Protein AF-A0A4Z2E7T9-F1 (afdb_monomer_lite)

Radius of gyration: 37.96 Å; chains: 1; bounding box: 75×39×114 Å

pLDDT: mean 82.02, std 15.38, range [31.41, 98.56]

Foldseek 3Di:
DFDWDDDQWWIWTDDPQKIKIAWGWDQDPVRDTAIDGFMWIARNVVRDIDGWDWDDDGDPGFTPWGWYDDPQKIWIAWGDHPPDTGGDIDIIHTDDVVVVPPPVVVVVVVVVVVVVVVVVVVVVVVVVVVVVVVVVVVVVVVVVVVVVVVVVVVVVVVVVVVVD

Secondary structure (DSSP, 8-state):
---EEEETTEEEEEETTEEEEEE-EEEPTTS-EEE---EEEEEGGGTEEEPPEEESPPPPS-BS-EEEEETTEEEEEEEE-SS-EEEEEEEEEEE-GGGG-HHHHHHHHHHHHHHHHHHHHHHHHHHHHHHHHHHHHHHHHHHHHHHHHHHHHHHHHHHHHHH-

Structure (mmCIF, N/CA/C/O backbone):
data_AF-A0A4Z2E7T9-F1
#
_entry.id   AF-A0A4Z2E7T9-F1
#
loop_
_atom_site.group_PDB
_atom_site.id
_atom_site.type_symbol
_atom_site.label_atom_id
_atom_site.label_alt_id
_atom_site.label_comp_id
_atom_site.label_asym_id
_atom_site.label_entity_id
_atom_site.label_seq_id
_atom_site.pdbx_PDB_ins_code
_atom_site.Cartn_x
_atom_site.Cartn_y
_atom_site.Cartn_z
_atom_site.occupancy
_atom_site.B_iso_or_equiv
_atom_site.auth_seq_id
_atom_site.auth_comp_id
_atom_site.auth_asym_id
_atom_site.auth_atom_id
_atom_site.pdbx_PDB_model_num
ATOM 1 N N . MET A 1 1 ? 4.316 5.565 -6.554 1.00 31.41 1 MET A N 1
ATOM 2 C CA . MET A 1 1 ? 5.187 6.478 -7.309 1.00 31.41 1 MET A CA 1
ATOM 3 C C . MET A 1 1 ? 5.944 5.554 -8.239 1.00 31.41 1 MET A C 1
ATOM 5 O O . MET A 1 1 ? 6.618 4.673 -7.732 1.00 31.41 1 MET A O 1
ATOM 9 N N . GLU A 1 2 ? 5.610 5.564 -9.529 1.00 45.81 2 GLU A N 1
ATOM 10 C CA . GLU A 1 2 ? 6.245 4.704 -10.539 1.00 45.81 2 GLU A CA 1
ATOM 11 C C . GLU A 1 2 ? 7.397 5.529 -11.118 1.00 45.81 2 GLU A C 1
ATOM 13 O O . GLU A 1 2 ? 7.159 6.462 -11.885 1.00 45.81 2 GLU A O 1
ATOM 18 N N . ASP A 1 3 ? 8.620 5.268 -10.662 1.00 43.62 3 ASP A N 1
ATOM 19 C CA . ASP A 1 3 ? 9.788 6.055 -11.051 1.00 43.62 3 ASP A CA 1
ATOM 20 C C . ASP A 1 3 ? 10.441 5.443 -12.301 1.00 43.62 3 ASP A C 1
ATOM 22 O O . ASP A 1 3 ? 10.697 4.237 -12.379 1.00 43.62 3 ASP A O 1
ATOM 26 N N . VAL A 1 4 ? 10.680 6.289 -13.307 1.00 49.44 4 VAL A N 1
ATOM 27 C CA . VAL A 1 4 ? 11.339 5.930 -14.569 1.00 49.44 4 VAL A CA 1
ATOM 28 C C . VAL A 1 4 ? 12.751 6.490 -14.540 1.00 49.44 4 VAL A C 1
ATOM 30 O O . VAL A 1 4 ? 12.933 7.704 -14.435 1.00 49.44 4 VAL A O 1
ATOM 33 N N . TYR A 1 5 ? 13.748 5.620 -14.674 1.00 52.91 5 TYR A N 1
ATOM 34 C CA . TYR A 1 5 ? 15.146 6.031 -14.753 1.00 52.91 5 TYR A CA 1
ATOM 35 C C . TYR A 1 5 ? 15.703 5.716 -16.143 1.00 52.91 5 TYR A C 1
ATOM 37 O O . TYR A 1 5 ? 15.605 4.588 -16.631 1.00 52.91 5 TYR A O 1
ATOM 45 N N . LEU A 1 6 ? 16.293 6.728 -16.781 1.00 48.94 6 LEU A N 1
ATOM 46 C CA . LEU A 1 6 ? 17.004 6.613 -18.052 1.00 48.94 6 LEU A CA 1
ATOM 47 C C . LEU A 1 6 ? 18.486 6.397 -17.735 1.00 48.94 6 LEU A C 1
ATOM 49 O O . LEU A 1 6 ? 19.136 7.298 -17.209 1.00 48.94 6 LEU A O 1
ATOM 53 N N . CYS A 1 7 ? 19.012 5.204 -18.001 1.00 48.88 7 CYS A N 1
ATOM 54 C CA . CYS A 1 7 ? 20.436 4.913 -17.858 1.00 48.88 7 CYS A CA 1
ATOM 55 C C . CYS A 1 7 ? 21.018 4.771 -19.262 1.00 48.88 7 CYS A C 1
ATOM 57 O O . CYS A 1 7 ? 21.017 3.660 -19.774 1.00 48.88 7 CYS A O 1
ATOM 59 N N . ASP A 1 8 ? 21.398 5.907 -19.863 1.00 52.94 8 ASP A N 1
ATOM 60 C CA . ASP A 1 8 ? 22.055 6.204 -21.160 1.00 52.94 8 ASP A CA 1
ATOM 61 C C . ASP A 1 8 ? 21.735 5.358 -22.421 1.00 52.94 8 ASP A C 1
ATOM 63 O O . ASP A 1 8 ? 21.664 5.918 -23.508 1.00 52.94 8 ASP A O 1
ATOM 67 N N . ASP A 1 9 ? 21.433 4.067 -22.314 1.00 57.41 9 ASP A N 1
ATOM 68 C CA . ASP A 1 9 ? 20.968 3.180 -23.386 1.00 57.41 9 ASP A CA 1
ATOM 69 C C . ASP A 1 9 ? 19.749 2.313 -23.003 1.00 57.41 9 ASP A C 1
ATOM 71 O O . ASP A 1 9 ? 19.047 1.818 -23.891 1.00 57.41 9 ASP A O 1
ATOM 75 N N . VAL A 1 10 ? 19.474 2.126 -21.706 1.00 59.28 10 VAL A N 1
ATOM 76 C CA . VAL A 1 10 ? 18.449 1.210 -21.178 1.00 59.28 10 VAL A CA 1
ATOM 77 C C . VAL A 1 10 ? 17.447 1.973 -20.316 1.00 59.28 10 VAL A C 1
ATOM 79 O O . VAL A 1 10 ? 17.830 2.803 -19.488 1.00 59.28 10 VAL A O 1
ATOM 82 N N . THR A 1 11 ? 16.157 1.656 -20.463 1.00 65.00 11 THR A N 1
ATOM 83 C CA . THR A 1 11 ? 15.139 2.197 -19.557 1.00 65.00 11 THR A CA 1
ATOM 84 C C . THR A 1 11 ? 14.874 1.250 -18.395 1.00 65.00 11 THR A C 1
ATOM 86 O O . THR A 1 11 ? 14.617 0.061 -18.600 1.00 65.00 11 THR A O 1
ATOM 89 N N . LEU A 1 12 ? 14.905 1.804 -17.183 1.00 63.06 12 LEU A N 1
ATOM 90 C CA . LEU A 1 12 ? 14.569 1.125 -15.944 1.00 63.06 12 LEU A CA 1
ATOM 91 C C . LEU A 1 12 ? 13.174 1.550 -15.476 1.00 63.06 12 LEU A C 1
ATOM 93 O O . LEU A 1 12 ? 12.899 2.741 -15.316 1.00 63.06 12 LEU A O 1
ATOM 97 N N . CYS A 1 13 ? 12.310 0.568 -15.230 1.00 61.72 13 CYS A N 1
ATOM 98 C CA . CYS A 1 13 ? 10.975 0.788 -14.675 1.00 61.72 13 CYS A CA 1
ATOM 99 C C . CYS A 1 13 ? 10.788 -0.046 -13.406 1.00 61.72 13 CYS A C 1
ATOM 101 O O . CYS A 1 13 ? 10.987 -1.264 -13.438 1.00 61.72 13 CYS A O 1
ATOM 103 N N . ASP A 1 14 ? 10.386 0.600 -12.312 1.00 61.06 14 ASP A N 1
ATOM 104 C CA . ASP A 1 14 ? 10.092 -0.073 -11.046 1.00 61.06 14 ASP A CA 1
ATOM 105 C C . ASP A 1 14 ? 8.603 -0.435 -10.924 1.00 61.06 14 ASP A C 1
ATOM 107 O O . ASP A 1 14 ? 7.720 0.395 -11.149 1.00 61.06 14 ASP A O 1
ATOM 111 N N . LEU A 1 15 ? 8.327 -1.687 -10.554 1.00 62.59 15 LEU A N 1
ATOM 112 C CA . LEU A 1 15 ? 6.999 -2.178 -10.199 1.00 62.59 15 LEU A CA 1
ATOM 113 C C . LEU A 1 15 ? 7.072 -2.881 -8.837 1.00 62.59 15 LEU A C 1
ATOM 115 O O . LEU A 1 15 ? 7.263 -4.096 -8.767 1.00 62.59 15 LEU A O 1
ATOM 119 N N . MET A 1 16 ? 6.863 -2.107 -7.768 1.00 61.75 16 MET A N 1
ATOM 120 C CA . MET A 1 16 ? 6.762 -2.502 -6.349 1.00 61.75 16 MET A CA 1
ATOM 121 C C . MET A 1 16 ? 7.976 -3.242 -5.743 1.00 61.75 16 MET A C 1
ATOM 123 O O . MET A 1 16 ? 8.487 -2.810 -4.718 1.00 61.75 16 MET A O 1
ATOM 127 N N . GLU A 1 17 ? 8.417 -4.362 -6.318 1.00 71.25 17 GLU A N 1
ATOM 128 C CA . GLU A 1 17 ? 9.562 -5.176 -5.858 1.00 71.25 17 GLU A CA 1
ATOM 129 C C . GLU A 1 17 ? 10.436 -5.698 -7.013 1.00 71.25 17 GLU A C 1
ATOM 131 O O . GLU A 1 17 ? 11.401 -6.448 -6.807 1.00 71.25 17 GLU A O 1
ATOM 136 N N . ASP A 1 18 ? 10.063 -5.370 -8.246 1.00 80.56 18 ASP A N 1
ATOM 137 C CA . ASP A 1 18 ? 10.667 -5.906 -9.447 1.00 80.56 18 ASP A CA 1
ATOM 138 C C . ASP A 1 18 ? 11.091 -4.762 -10.372 1.00 80.56 18 ASP A C 1
ATOM 140 O O . ASP A 1 18 ? 10.273 -3.938 -10.775 1.00 80.56 18 ASP A O 1
ATOM 144 N N . VAL A 1 19 ? 12.361 -4.771 -10.765 1.00 83.19 19 VAL A N 1
ATOM 145 C CA . VAL A 1 19 ? 12.926 -3.817 -11.720 1.00 83.19 19 VAL A CA 1
ATOM 146 C C . VAL A 1 19 ? 12.930 -4.440 -13.102 1.00 83.19 19 VAL A C 1
ATOM 148 O O . VAL A 1 19 ? 13.433 -5.551 -13.278 1.00 83.19 19 VAL A O 1
ATOM 151 N N . TYR A 1 20 ? 12.412 -3.722 -14.091 1.00 84.25 20 TYR A N 1
ATOM 152 C CA . TYR A 1 20 ? 12.432 -4.144 -15.486 1.00 84.25 20 TYR A CA 1
ATOM 153 C C . TYR A 1 20 ? 13.443 -3.319 -16.270 1.00 84.25 20 TYR A C 1
ATOM 155 O O . TYR A 1 20 ? 13.480 -2.098 -16.141 1.00 84.25 20 TYR A O 1
ATOM 163 N N . LEU A 1 21 ? 14.230 -4.001 -17.099 1.00 86.81 21 LEU A N 1
ATOM 164 C CA . LEU A 1 21 ? 15.096 -3.397 -18.102 1.00 86.81 21 LEU A CA 1
ATOM 165 C C . LEU A 1 21 ? 14.658 -3.859 -19.480 1.00 86.81 21 LEU A C 1
ATOM 167 O O . LEU A 1 21 ? 14.429 -5.051 -19.689 1.00 86.81 21 LEU A O 1
ATOM 171 N N . PHE A 1 22 ? 14.561 -2.918 -20.409 1.00 87.12 22 PHE A N 1
ATOM 172 C CA . PHE A 1 22 ? 14.235 -3.189 -21.801 1.00 87.12 22 PHE A CA 1
ATOM 173 C C . PHE A 1 22 ? 15.231 -2.488 -22.726 1.00 87.12 22 PHE A C 1
ATOM 175 O O . PHE A 1 22 ? 15.575 -1.327 -22.507 1.00 87.12 22 PHE A O 1
ATOM 182 N N . GLY A 1 23 ? 15.658 -3.199 -23.770 1.00 85.62 23 GLY A N 1
ATOM 183 C CA . GLY A 1 23 ? 16.516 -2.677 -24.830 1.00 85.62 23 GLY A CA 1
ATOM 184 C C . GLY A 1 23 ? 17.970 -2.480 -24.408 1.00 85.62 23 GLY A C 1
ATOM 185 O O . GLY A 1 23 ? 18.517 -3.279 -23.651 1.00 85.62 23 GLY A O 1
ATOM 186 N N . GLY A 1 24 ? 18.607 -1.437 -24.939 1.00 82.81 24 GLY A N 1
ATOM 187 C CA . GLY A 1 24 ? 20.028 -1.165 -24.722 1.00 82.81 24 GLY A CA 1
ATOM 188 C C . GLY A 1 24 ? 20.903 -1.496 -25.914 1.00 82.81 24 GLY A C 1
ATOM 189 O O . GLY A 1 24 ? 20.416 -1.811 -27.003 1.00 82.81 24 GLY A O 1
ATOM 190 N N . THR A 1 25 ? 22.208 -1.423 -25.684 1.00 80.56 25 THR A N 1
ATOM 191 C CA . THR A 1 25 ? 23.232 -1.821 -26.640 1.00 80.56 25 THR A CA 1
ATOM 192 C C . THR A 1 25 ? 23.972 -3.059 -26.141 1.00 80.56 25 THR A C 1
ATOM 194 O O . THR A 1 25 ? 24.434 -3.117 -25.003 1.00 80.56 25 THR A O 1
ATOM 197 N N . THR A 1 26 ? 24.075 -4.080 -26.990 1.00 77.88 26 THR A N 1
ATOM 198 C CA . THR A 1 26 ? 24.877 -5.274 -26.713 1.00 77.88 26 THR A CA 1
ATOM 199 C C . THR A 1 26 ? 26.192 -5.193 -27.482 1.00 77.88 26 THR A C 1
ATOM 201 O O . THR A 1 26 ? 26.164 -5.037 -28.709 1.00 77.88 26 THR A O 1
ATOM 204 N N . PRO A 1 27 ? 27.349 -5.273 -26.799 1.00 77.06 27 PRO A N 1
ATOM 205 C CA . PRO A 1 27 ? 28.635 -5.289 -27.476 1.00 77.06 27 PRO A CA 1
ATOM 206 C C . PRO A 1 27 ? 28.789 -6.594 -28.261 1.00 77.06 27 PRO A C 1
ATOM 208 O O . PRO A 1 27 ? 28.501 -7.680 -27.760 1.00 77.06 27 PRO A O 1
ATOM 211 N N . THR A 1 28 ? 29.246 -6.475 -29.500 1.00 76.19 28 THR A N 1
ATOM 212 C CA . THR A 1 28 ? 29.590 -7.599 -30.381 1.00 76.19 28 THR A CA 1
ATOM 213 C C . THR A 1 28 ? 31.097 -7.852 -30.354 1.00 76.19 28 THR A C 1
ATOM 215 O O . THR A 1 28 ? 31.871 -6.971 -29.976 1.00 76.19 28 THR A O 1
ATOM 218 N N . GLU A 1 29 ? 31.525 -9.050 -30.764 1.00 77.00 29 GLU A N 1
ATOM 219 C CA . GLU A 1 29 ? 32.947 -9.439 -30.811 1.00 77.00 29 GLU A CA 1
ATOM 220 C C . GLU A 1 29 ? 33.790 -8.503 -31.696 1.00 77.00 29 GLU A C 1
ATOM 222 O O . GLU A 1 29 ? 34.970 -8.289 -31.424 1.00 77.00 29 GLU A O 1
ATOM 227 N N . ASP A 1 30 ? 33.156 -7.855 -32.676 1.00 79.38 30 ASP A N 1
ATOM 228 C CA . ASP A 1 30 ? 33.772 -6.881 -33.582 1.00 79.38 30 ASP A CA 1
ATOM 229 C C . ASP A 1 30 ? 33.937 -5.477 -32.961 1.00 79.38 30 ASP A C 1
ATOM 231 O O . ASP A 1 30 ? 34.355 -4.532 -33.631 1.00 79.38 30 ASP A O 1
ATOM 235 N N . GLY A 1 31 ? 33.579 -5.300 -31.683 1.00 73.12 31 GLY A N 1
ATOM 236 C CA . GLY A 1 31 ? 33.631 -4.013 -30.982 1.00 73.12 31 GLY A CA 1
ATOM 237 C C . GLY A 1 31 ? 32.494 -3.053 -31.346 1.00 73.12 31 GLY A C 1
ATOM 238 O O . GLY A 1 31 ? 32.497 -1.905 -30.901 1.00 73.12 31 GLY A O 1
ATOM 239 N N . THR A 1 32 ? 31.510 -3.501 -32.132 1.00 75.25 32 THR A N 1
ATOM 240 C CA . THR A 1 32 ? 30.318 -2.708 -32.468 1.00 75.25 32 THR A CA 1
ATOM 241 C C . THR A 1 32 ? 29.197 -2.931 -31.450 1.00 75.25 32 THR A C 1
ATOM 243 O O . THR A 1 32 ? 29.101 -3.994 -30.835 1.00 75.25 32 THR A O 1
ATOM 246 N N . ALA A 1 33 ? 28.345 -1.929 -31.248 1.00 76.44 33 ALA A N 1
ATOM 247 C CA . ALA A 1 33 ? 27.228 -1.970 -30.308 1.00 76.44 33 ALA A CA 1
ATOM 248 C C . ALA A 1 33 ? 25.906 -2.084 -31.078 1.00 76.44 33 ALA A C 1
ATOM 250 O O . ALA A 1 33 ? 25.517 -1.145 -31.776 1.00 76.44 33 ALA A O 1
ATOM 251 N N . THR A 1 34 ? 25.219 -3.220 -30.950 1.00 81.56 34 THR A N 1
ATOM 252 C CA . THR A 1 34 ? 23.941 -3.471 -31.634 1.00 81.56 34 THR A CA 1
ATOM 253 C C . THR A 1 34 ? 22.764 -3.190 -30.697 1.00 81.56 34 THR A C 1
ATOM 255 O O . THR A 1 34 ? 22.843 -3.509 -29.508 1.00 81.56 34 THR A O 1
ATOM 258 N N . PRO A 1 35 ? 21.672 -2.562 -31.170 1.00 83.88 35 PRO A N 1
ATOM 259 C CA . PRO A 1 35 ? 20.469 -2.389 -30.367 1.00 83.88 35 PRO A CA 1
ATOM 260 C C . PRO A 1 35 ? 19.860 -3.739 -29.978 1.00 83.88 35 PRO A C 1
ATOM 262 O O . PRO A 1 35 ? 19.761 -4.644 -30.806 1.00 83.88 35 PRO A O 1
ATOM 265 N N . SER A 1 36 ? 19.371 -3.846 -28.746 1.00 83.69 36 SER A N 1
ATOM 266 C CA . SER A 1 36 ? 18.690 -5.039 -28.236 1.00 83.69 36 SER A CA 1
ATOM 267 C C . SER A 1 36 ? 17.177 -4.824 -28.112 1.00 83.69 36 SER A C 1
ATOM 269 O O . SER A 1 36 ? 16.691 -3.695 -28.020 1.00 83.69 36 SER A O 1
ATOM 271 N N . ASN A 1 37 ? 16.406 -5.911 -28.145 1.00 86.62 37 ASN A N 1
ATOM 272 C CA . ASN A 1 37 ? 14.991 -5.962 -27.750 1.00 86.62 37 ASN A CA 1
ATOM 273 C C . ASN A 1 37 ? 14.764 -6.875 -26.538 1.00 86.62 37 ASN A C 1
ATOM 275 O O . ASN A 1 37 ? 13.626 -7.259 -26.256 1.00 86.62 37 ASN A O 1
ATOM 279 N N . GLU A 1 38 ? 15.835 -7.270 -25.855 1.00 85.25 38 GLU A N 1
ATOM 280 C CA . GLU A 1 38 ? 15.723 -8.119 -24.685 1.00 85.25 38 GLU A CA 1
ATOM 281 C C . GLU A 1 38 ? 15.046 -7.379 -23.535 1.00 85.25 38 GLU A C 1
ATOM 283 O O . GLU A 1 38 ? 15.191 -6.166 -23.356 1.00 85.25 38 GLU A O 1
ATOM 288 N N . ILE A 1 39 ? 14.297 -8.147 -22.749 1.00 86.81 39 ILE A N 1
ATOM 289 C CA . ILE A 1 39 ? 13.670 -7.681 -21.525 1.00 86.81 39 ILE A CA 1
ATOM 290 C C . ILE A 1 39 ? 14.160 -8.536 -20.362 1.00 86.81 39 ILE A C 1
ATOM 292 O O . ILE A 1 39 ? 14.095 -9.766 -20.396 1.00 86.81 39 ILE A O 1
ATOM 296 N N . HIS A 1 40 ? 14.627 -7.869 -19.316 1.00 87.25 40 HIS A N 1
ATOM 297 C CA . HIS A 1 40 ? 15.148 -8.491 -18.108 1.00 87.25 40 HIS A CA 1
ATOM 298 C C . HIS A 1 40 ? 14.397 -7.963 -16.897 1.00 87.25 40 HIS A C 1
ATOM 300 O O . HIS A 1 40 ? 14.010 -6.801 -16.837 1.00 87.25 40 HIS A O 1
ATOM 306 N N . LYS A 1 41 ? 14.178 -8.837 -15.922 1.00 87.25 41 LYS A N 1
ATOM 307 C CA . LYS A 1 41 ? 13.485 -8.534 -14.676 1.00 87.25 41 LYS A CA 1
ATOM 308 C C . LYS A 1 41 ? 14.376 -8.912 -13.500 1.00 87.25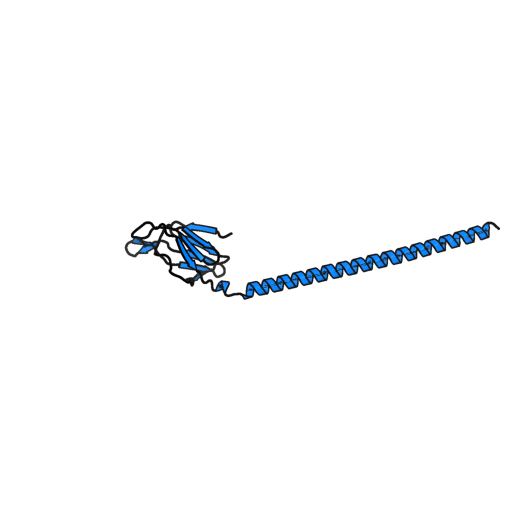 41 LYS A C 1
ATOM 310 O O . LYS A 1 41 ? 14.719 -10.085 -13.342 1.00 87.25 41 LYS A O 1
ATOM 315 N N . LEU A 1 42 ? 14.703 -7.952 -12.647 1.00 84.88 42 LEU A N 1
ATOM 316 C CA . LEU A 1 42 ? 15.372 -8.180 -11.373 1.00 84.88 42 LEU A CA 1
ATOM 317 C C . LEU A 1 42 ? 14.339 -8.189 -10.254 1.00 84.88 42 LEU A C 1
ATOM 319 O O . LEU A 1 42 ? 13.695 -7.181 -9.992 1.00 84.88 42 LEU A O 1
ATOM 323 N N . ASN A 1 43 ? 14.218 -9.315 -9.557 1.00 81.56 43 ASN A N 1
ATOM 324 C CA . ASN A 1 43 ? 13.488 -9.342 -8.295 1.00 81.56 43 ASN A CA 1
ATOM 325 C C . ASN A 1 43 ? 14.402 -8.810 -7.187 1.00 81.56 43 ASN A C 1
ATOM 327 O O . ASN A 1 43 ? 15.368 -9.495 -6.837 1.00 81.56 43 ASN A O 1
ATOM 331 N N . ILE A 1 44 ? 14.100 -7.627 -6.645 1.00 80.88 44 ILE A N 1
ATOM 332 C CA . ILE A 1 44 ? 14.929 -6.960 -5.627 1.00 80.88 44 ILE A CA 1
ATOM 333 C C . ILE A 1 44 ? 14.982 -7.817 -4.355 1.00 80.88 44 ILE A C 1
ATOM 335 O O . ILE A 1 44 ? 16.057 -8.067 -3.816 1.00 80.88 44 ILE A O 1
ATOM 339 N N . SER A 1 45 ? 13.842 -8.378 -3.940 1.00 79.94 45 SER A N 1
ATOM 340 C CA . SER A 1 45 ? 13.711 -9.200 -2.728 1.00 79.94 45 SER A CA 1
ATOM 341 C C . SER A 1 45 ? 14.633 -10.428 -2.717 1.00 79.94 45 SER A C 1
ATOM 343 O O . SER A 1 45 ? 15.065 -10.888 -1.661 1.00 79.94 45 SER A O 1
ATOM 345 N N . ARG A 1 46 ? 14.941 -10.994 -3.890 1.00 80.31 46 ARG A N 1
ATOM 346 C CA . ARG A 1 46 ? 15.799 -12.184 -4.037 1.00 80.31 46 ARG A CA 1
ATOM 347 C C . ARG A 1 46 ? 17.131 -11.892 -4.716 1.00 80.31 46 ARG A C 1
ATOM 349 O O . ARG A 1 46 ? 17.919 -12.827 -4.845 1.00 80.31 46 ARG A O 1
ATOM 356 N N . MET A 1 47 ? 17.352 -10.663 -5.183 1.00 83.69 47 MET A N 1
ATOM 357 C CA . MET A 1 47 ? 18.486 -10.260 -6.020 1.00 83.69 47 MET A CA 1
ATOM 358 C C . MET A 1 47 ? 18.745 -11.241 -7.175 1.00 83.69 47 MET A C 1
ATOM 360 O O . MET A 1 47 ? 19.867 -11.690 -7.403 1.00 83.69 47 MET A O 1
ATOM 364 N N . LYS A 1 48 ? 17.678 -11.637 -7.884 1.00 83.69 48 LYS A N 1
ATOM 365 C CA . LYS A 1 48 ? 17.753 -12.605 -8.991 1.00 83.69 48 LYS A CA 1
ATOM 366 C C . LYS A 1 48 ? 17.184 -12.038 -10.281 1.00 83.69 48 LYS A C 1
ATOM 368 O O . LYS A 1 48 ? 16.025 -11.623 -10.315 1.00 83.69 48 LYS A O 1
ATOM 373 N N . TRP A 1 49 ? 17.987 -12.134 -11.335 1.00 86.56 49 TRP A N 1
ATOM 374 C CA . TRP A 1 49 ? 17.605 -11.845 -12.711 1.00 86.56 49 TRP A CA 1
ATOM 375 C C . TRP A 1 49 ? 16.770 -12.973 -13.306 1.00 86.56 49 TRP A C 1
ATOM 377 O O . TRP A 1 49 ? 17.044 -14.157 -13.085 1.00 86.56 49 TRP A O 1
ATOM 387 N N . LYS A 1 50 ? 15.731 -12.602 -14.048 1.00 86.94 50 LYS A N 1
ATOM 388 C CA . LYS A 1 50 ? 14.843 -13.503 -14.781 1.00 86.94 50 LYS A CA 1
ATOM 389 C C . LYS A 1 50 ? 14.377 -12.836 -16.067 1.00 86.94 50 LYS A C 1
ATOM 391 O O . LYS A 1 50 ? 14.248 -11.619 -16.122 1.00 86.94 50 LYS A O 1
ATOM 396 N N . VAL A 1 51 ? 14.020 -13.647 -17.053 1.00 87.00 51 VAL A N 1
ATOM 397 C CA . VAL A 1 51 ? 13.278 -13.173 -18.225 1.00 87.00 51 VAL A CA 1
ATOM 398 C C . VAL A 1 51 ? 11.793 -13.098 -17.847 1.00 87.00 51 VAL A C 1
ATOM 400 O O . VAL A 1 51 ? 11.233 -14.111 -17.407 1.00 87.00 51 VAL A O 1
ATOM 403 N N . PRO A 1 52 ? 11.143 -11.925 -17.932 1.00 85.94 52 PRO A N 1
ATOM 404 C CA . PRO A 1 52 ? 9.727 -11.803 -17.633 1.00 85.94 52 PRO A CA 1
ATOM 405 C C . PRO A 1 52 ? 8.878 -12.459 -18.722 1.00 85.94 52 PRO A C 1
ATOM 407 O O . PRO A 1 52 ? 9.222 -12.469 -19.901 1.00 85.94 52 PRO A O 1
ATOM 410 N N . LEU A 1 53 ? 7.729 -12.988 -18.311 1.00 85.31 53 LEU A N 1
ATOM 411 C CA . LEU A 1 53 ? 6.702 -13.442 -19.240 1.00 85.31 53 LEU A CA 1
ATOM 412 C C . LEU A 1 53 ? 5.899 -12.227 -19.708 1.00 85.31 53 LEU A C 1
ATOM 414 O O . LEU A 1 53 ? 5.608 -11.338 -18.911 1.00 85.31 53 LEU A O 1
ATOM 418 N N . TYR A 1 54 ? 5.503 -12.198 -20.974 1.00 87.06 54 TYR A N 1
ATOM 419 C CA . TYR A 1 54 ? 4.699 -11.116 -21.537 1.00 87.06 54 TYR A CA 1
ATOM 420 C C . TYR A 1 54 ? 3.701 -11.641 -22.573 1.00 87.06 54 TYR A C 1
ATOM 422 O O . TYR A 1 54 ? 3.824 -12.762 -23.067 1.00 87.06 54 TYR A O 1
ATOM 430 N N . VAL A 1 55 ? 2.687 -10.830 -22.876 1.00 85.00 55 VAL A N 1
ATOM 431 C CA . VAL A 1 55 ? 1.676 -11.083 -23.909 1.00 85.00 55 VAL A CA 1
ATOM 432 C C . VAL A 1 55 ? 1.680 -9.933 -24.903 1.00 85.00 55 VAL A C 1
ATOM 434 O O . VAL A 1 55 ? 1.683 -8.763 -24.512 1.00 85.00 55 VAL A O 1
ATOM 437 N N . GLY A 1 56 ? 1.619 -10.283 -26.186 1.00 80.44 56 GLY A N 1
ATOM 438 C CA . GLY A 1 56 ? 1.623 -9.342 -27.300 1.00 80.44 56 GLY A CA 1
ATOM 439 C C . GLY A 1 56 ? 2.909 -9.418 -28.118 1.00 80.44 56 GLY A C 1
ATOM 440 O O . GLY A 1 56 ? 3.746 -10.295 -27.912 1.00 80.44 56 GLY A O 1
ATOM 441 N N . LEU A 1 57 ? 3.035 -8.497 -29.072 1.00 81.00 57 LEU A N 1
ATOM 442 C CA . LEU A 1 57 ? 4.224 -8.357 -29.906 1.00 81.00 57 LEU A CA 1
ATOM 443 C C . LEU A 1 57 ? 5.253 -7.484 -29.174 1.00 81.00 57 LEU A C 1
ATOM 445 O O . LEU A 1 57 ? 4.927 -6.337 -28.851 1.00 81.00 57 LEU A O 1
ATOM 449 N N . PRO A 1 58 ? 6.471 -7.987 -28.907 1.00 82.75 58 PRO A N 1
ATOM 450 C CA . PRO A 1 58 ? 7.508 -7.168 -28.301 1.00 82.75 58 PRO A CA 1
ATOM 451 C C . PRO A 1 58 ? 7.924 -6.037 -29.261 1.00 82.75 58 PRO A C 1
ATOM 453 O O . PRO A 1 58 ? 7.900 -6.230 -30.483 1.00 82.75 58 PRO A O 1
ATOM 456 N N . PRO A 1 59 ? 8.309 -4.855 -28.745 1.00 86.56 59 PRO A N 1
ATOM 457 C CA . PRO A 1 59 ? 8.874 -3.800 -29.572 1.00 86.56 59 PRO A CA 1
ATOM 458 C C . PRO A 1 59 ? 10.143 -4.287 -30.284 1.00 86.56 59 PRO A C 1
ATOM 460 O O . PRO A 1 59 ? 10.885 -5.127 -29.772 1.00 86.56 59 PRO A O 1
ATOM 463 N N . ALA A 1 60 ? 10.402 -3.74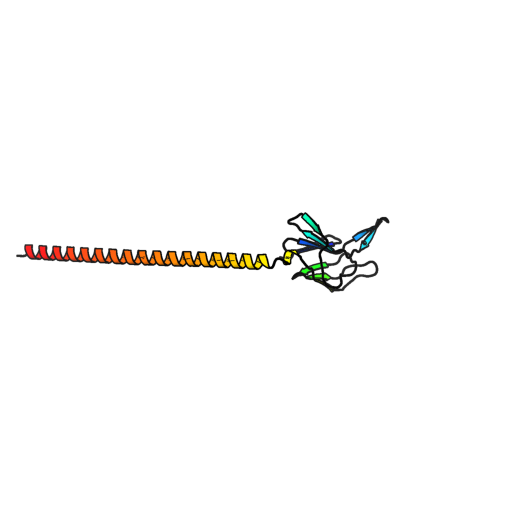2 -31.473 1.00 87.00 60 ALA A N 1
ATOM 464 C CA . ALA A 1 60 ? 11.643 -4.000 -32.199 1.00 87.00 60 ALA A CA 1
ATOM 465 C C . ALA A 1 60 ? 12.873 -3.523 -31.407 1.00 87.00 60 ALA A C 1
ATOM 467 O O . ALA A 1 60 ? 12.751 -2.646 -30.542 1.00 87.00 60 ALA A O 1
ATOM 468 N N . ARG A 1 61 ? 14.044 -4.081 -31.746 1.00 87.44 61 ARG A N 1
ATOM 469 C CA . ARG A 1 61 ? 15.336 -3.735 -31.134 1.00 87.44 61 ARG A CA 1
ATOM 470 C C . ARG A 1 61 ? 15.598 -2.237 -31.215 1.00 87.44 61 ARG A C 1
ATOM 472 O O . ARG A 1 61 ? 15.444 -1.659 -32.288 1.00 87.44 61 ARG A O 1
ATOM 479 N N . ARG A 1 62 ? 15.931 -1.611 -30.084 1.00 88.06 62 ARG A N 1
ATOM 480 C CA . ARG A 1 62 ? 16.073 -0.152 -29.993 1.00 88.06 62 ARG A CA 1
ATOM 481 C C . ARG A 1 62 ? 16.919 0.288 -28.798 1.00 88.06 62 ARG A C 1
ATOM 483 O O . ARG A 1 62 ? 16.830 -0.293 -27.717 1.00 88.06 62 ARG A O 1
ATOM 490 N N . ARG A 1 63 ? 17.669 1.375 -28.975 1.00 85.62 63 ARG A N 1
ATOM 491 C CA . ARG A 1 63 ? 18.408 2.092 -27.917 1.00 85.62 63 ARG A CA 1
ATOM 492 C C . ARG A 1 63 ? 17.883 3.518 -27.753 1.00 85.62 63 ARG A C 1
ATOM 494 O O . ARG A 1 63 ? 17.176 4.001 -28.638 1.00 85.62 63 ARG A O 1
ATOM 501 N N . GLY A 1 64 ? 18.206 4.170 -26.637 1.00 83.19 64 GLY A N 1
ATOM 502 C CA . GLY A 1 64 ? 17.822 5.569 -26.388 1.00 83.19 64 GLY A CA 1
ATOM 503 C C . GLY A 1 64 ? 16.308 5.823 -26.437 1.00 83.19 64 GLY A C 1
ATOM 504 O O . GLY A 1 64 ? 15.872 6.916 -26.785 1.00 83.19 64 GLY A O 1
ATOM 505 N N . HIS A 1 65 ? 15.499 4.796 -26.168 1.00 86.00 65 HIS A N 1
ATOM 506 C CA . HIS A 1 65 ? 14.043 4.900 -26.107 1.00 86.00 65 HIS A CA 1
ATOM 507 C C . HIS A 1 65 ? 13.614 5.333 -24.700 1.00 86.00 65 HIS A C 1
ATOM 509 O O . HIS A 1 65 ? 14.345 5.119 -23.736 1.00 86.00 65 HIS A O 1
ATOM 515 N N . GLY A 1 66 ? 12.409 5.886 -24.570 1.00 84.06 66 GLY A N 1
ATOM 516 C CA . GLY A 1 66 ? 11.758 6.043 -23.269 1.00 84.06 66 GLY A CA 1
ATOM 517 C C . GLY A 1 66 ? 10.833 4.862 -22.999 1.00 84.06 66 GLY A C 1
ATOM 518 O O . GLY A 1 66 ? 10.116 4.426 -23.897 1.00 84.06 66 GLY A O 1
ATOM 519 N N . ALA A 1 67 ? 10.809 4.341 -21.778 1.00 85.69 67 ALA A N 1
ATOM 520 C CA . ALA A 1 67 ? 9.837 3.332 -21.365 1.00 85.69 67 ALA A CA 1
ATOM 521 C C . ALA A 1 67 ? 9.273 3.603 -19.967 1.00 85.69 67 ALA A C 1
ATOM 523 O O . ALA A 1 67 ? 9.927 4.200 -19.120 1.00 85.69 67 ALA A O 1
ATOM 524 N N . PHE A 1 68 ? 8.043 3.168 -19.724 1.00 82.25 68 PHE A N 1
ATOM 525 C CA . PHE A 1 68 ? 7.418 3.223 -18.405 1.00 82.25 68 PHE A CA 1
ATOM 526 C C . PHE A 1 68 ? 6.454 2.053 -18.228 1.00 82.25 68 PHE A C 1
ATOM 528 O O . PHE A 1 68 ? 5.896 1.540 -19.200 1.00 82.25 68 PHE A O 1
ATOM 535 N N . ILE A 1 69 ? 6.248 1.621 -16.986 1.00 81.81 69 ILE A N 1
ATOM 536 C CA . ILE A 1 69 ? 5.271 0.582 -16.656 1.00 81.81 69 ILE A CA 1
ATOM 537 C C . ILE A 1 69 ? 4.073 1.244 -16.000 1.00 81.81 69 ILE A C 1
ATOM 539 O O . ILE A 1 69 ? 4.244 2.016 -15.071 1.00 81.81 69 ILE A O 1
ATOM 543 N N . LEU A 1 70 ? 2.876 0.906 -16.476 1.00 78.00 70 LEU A N 1
ATOM 544 C CA . LEU A 1 70 ? 1.618 1.352 -15.892 1.00 78.00 70 LEU A CA 1
ATOM 545 C C . LEU A 1 70 ? 0.595 0.208 -15.957 1.00 78.00 70 LEU A C 1
ATOM 547 O O . LEU A 1 70 ? 0.326 -0.335 -17.031 1.00 78.00 70 LEU A O 1
ATOM 551 N N . HIS A 1 71 ? 0.011 -0.166 -14.814 1.00 77.06 71 HIS A N 1
ATOM 552 C CA . HIS A 1 71 ? -0.971 -1.261 -14.697 1.00 77.06 71 HIS A CA 1
ATOM 553 C C . HIS A 1 71 ? -0.519 -2.576 -15.371 1.00 77.06 71 HIS A C 1
ATOM 555 O O . HIS A 1 71 ? -1.261 -3.163 -16.165 1.00 77.06 71 HIS A O 1
ATOM 561 N N . SER A 1 72 ? 0.719 -3.010 -15.113 1.00 81.12 72 SER A N 1
ATOM 562 C CA . SER A 1 72 ? 1.321 -4.228 -15.696 1.00 81.12 72 SER A CA 1
ATOM 563 C C . SER A 1 72 ? 1.464 -4.194 -17.228 1.00 81.12 72 SER A C 1
ATOM 565 O O . SER A 1 72 ? 1.643 -5.230 -17.870 1.00 81.12 72 SER A O 1
ATOM 567 N N . HIS A 1 73 ? 1.402 -3.009 -17.835 1.00 84.62 73 HIS A N 1
ATOM 568 C CA . HIS A 1 73 ? 1.717 -2.790 -19.242 1.00 84.62 73 HIS A CA 1
ATOM 569 C C . HIS A 1 73 ? 3.000 -1.972 -19.339 1.00 84.62 73 HIS A C 1
ATOM 571 O O . HIS A 1 73 ? 3.111 -0.917 -18.720 1.00 84.62 73 HIS A O 1
ATOM 577 N N . LEU A 1 74 ? 3.964 -2.472 -20.106 1.00 86.12 74 LEU A N 1
ATOM 578 C CA . LEU A 1 74 ? 5.187 -1.761 -20.444 1.00 86.12 74 LEU A CA 1
ATOM 579 C C . LEU A 1 74 ? 4.939 -0.960 -21.720 1.00 86.12 74 LEU A C 1
ATOM 581 O O . LEU A 1 74 ? 4.668 -1.536 -22.777 1.00 86.12 74 LEU A O 1
ATOM 585 N N . TYR A 1 75 ? 5.037 0.355 -21.597 1.00 85.69 75 TYR A N 1
ATOM 586 C CA . TYR A 1 75 ? 4.960 1.320 -22.681 1.00 85.69 75 TYR A CA 1
ATOM 587 C C . TYR A 1 75 ? 6.374 1.685 -23.100 1.00 85.69 75 TYR A C 1
ATOM 589 O O . TYR A 1 75 ? 7.203 1.998 -22.254 1.00 85.69 75 TYR A O 1
ATOM 597 N N . VAL A 1 76 ? 6.642 1.650 -24.398 1.00 88.62 76 VAL A N 1
ATOM 598 C CA . VAL A 1 76 ? 7.939 1.967 -24.993 1.00 88.62 76 VAL A CA 1
ATOM 599 C C . VAL A 1 76 ? 7.707 2.978 -26.102 1.00 88.62 76 VAL A C 1
ATOM 601 O O . VAL A 1 76 ? 6.954 2.703 -27.035 1.00 88.62 76 VAL A O 1
ATOM 604 N N . PHE A 1 77 ? 8.333 4.142 -25.994 1.00 88.81 77 PHE A N 1
ATOM 605 C CA . PHE A 1 77 ? 8.196 5.245 -26.928 1.00 88.81 77 PHE A CA 1
ATOM 606 C C . PHE A 1 77 ? 9.532 5.580 -27.591 1.00 88.81 77 PHE A C 1
ATOM 608 O O . PHE A 1 77 ? 10.536 5.835 -26.921 1.00 88.81 77 PHE A O 1
ATOM 615 N N . GLY A 1 78 ? 9.502 5.603 -28.920 1.00 88.31 78 GLY A N 1
ATOM 616 C CA . GLY A 1 78 ? 10.590 6.045 -29.776 1.00 88.31 78 GLY A CA 1
ATOM 617 C C . GLY A 1 78 ? 11.870 5.215 -29.661 1.00 88.31 78 GLY A C 1
ATOM 618 O O . GLY A 1 78 ? 11.814 3.993 -29.482 1.00 88.31 78 GLY A O 1
ATOM 619 N N . GLY A 1 79 ? 13.015 5.888 -29.773 1.00 87.69 79 GLY A N 1
ATOM 620 C CA . GLY A 1 79 ? 14.358 5.304 -29.757 1.00 87.69 79 GLY A CA 1
ATOM 621 C C . GLY A 1 79 ? 14.969 5.195 -31.150 1.00 87.69 79 GLY A C 1
ATOM 622 O O . GLY A 1 79 ? 14.448 5.735 -32.116 1.00 87.69 79 GLY A O 1
ATOM 623 N N . GLN A 1 80 ? 16.081 4.480 -31.263 1.00 85.81 80 GLN A N 1
ATOM 624 C CA . GLN A 1 80 ? 16.791 4.290 -32.527 1.00 85.81 80 GLN A CA 1
ATOM 625 C C . GLN A 1 80 ? 17.125 2.811 -32.727 1.00 85.81 80 GLN A C 1
ATOM 627 O O . GLN A 1 80 ? 17.587 2.149 -31.791 1.00 85.81 80 GLN A O 1
ATOM 632 N N . ASN A 1 81 ? 16.892 2.294 -33.934 1.00 84.38 81 ASN A N 1
ATOM 633 C CA . ASN A 1 81 ? 17.366 0.977 -34.360 1.00 84.38 81 ASN A CA 1
ATOM 634 C C . ASN A 1 81 ? 18.545 1.138 -35.35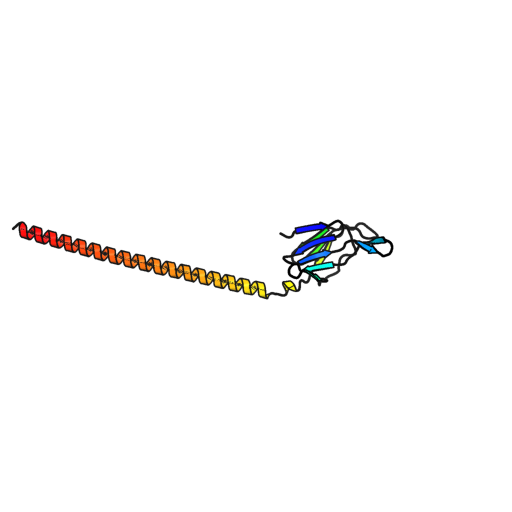1 1.00 84.38 81 ASN A C 1
ATOM 636 O O . ASN A 1 81 ? 19.103 2.222 -35.484 1.00 84.38 81 ASN A O 1
ATOM 640 N N . GLU A 1 82 ? 18.993 0.066 -36.002 1.00 81.19 82 GLU A N 1
ATOM 641 C CA . GLU A 1 82 ? 20.138 0.137 -36.934 1.00 81.19 82 GLU A CA 1
ATOM 642 C C . GLU A 1 82 ? 19.821 0.876 -38.244 1.00 81.19 82 GLU A C 1
ATOM 644 O O . GLU A 1 82 ? 20.738 1.287 -38.950 1.00 81.19 82 GLU A O 1
ATOM 649 N N . GLU A 1 83 ? 18.539 1.036 -38.571 1.00 80.69 83 GLU A N 1
ATOM 650 C CA . GLU A 1 83 ? 18.056 1.494 -39.875 1.00 80.69 83 GLU A CA 1
ATOM 651 C C . GLU A 1 83 ? 17.461 2.912 -39.808 1.00 80.69 83 GLU A C 1
ATOM 653 O O . GLU A 1 83 ? 17.635 3.700 -40.737 1.00 80.69 83 GLU A O 1
ATOM 658 N N . GLU A 1 84 ? 16.784 3.259 -38.709 1.00 86.44 84 GLU A N 1
ATOM 659 C CA . GLU A 1 84 ? 15.995 4.480 -38.555 1.00 86.44 84 GLU A CA 1
ATOM 660 C C . GLU A 1 84 ? 15.813 4.936 -37.090 1.00 86.44 84 GLU A C 1
ATOM 662 O O . GLU A 1 84 ? 15.966 4.183 -36.119 1.00 86.44 84 GLU A O 1
ATOM 667 N N . GLU A 1 85 ? 15.450 6.212 -36.935 1.00 86.88 85 GLU A N 1
ATOM 668 C CA . GLU A 1 85 ? 14.905 6.759 -35.692 1.00 86.88 85 GLU A CA 1
ATOM 669 C C . GLU A 1 85 ? 13.411 6.442 -35.596 1.00 86.88 85 GLU A C 1
ATOM 671 O O . GLU A 1 85 ? 12.616 6.748 -36.486 1.00 86.88 85 GLU A O 1
ATOM 676 N N . LEU A 1 86 ? 13.024 5.827 -34.486 1.00 86.50 86 LEU A N 1
ATOM 677 C CA . LEU A 1 86 ? 11.668 5.395 -34.215 1.00 86.50 86 LEU A CA 1
ATOM 678 C C . LEU A 1 86 ? 10.923 6.491 -33.452 1.00 86.50 86 LEU A C 1
ATOM 680 O O . LEU A 1 86 ? 11.417 7.029 -32.466 1.00 86.50 86 LEU A O 1
ATOM 684 N N . ASN A 1 87 ? 9.688 6.761 -33.871 1.00 88.00 87 ASN A N 1
ATOM 685 C CA . ASN A 1 87 ? 8.733 7.635 -33.176 1.00 88.00 87 ASN A CA 1
ATOM 686 C C . ASN A 1 87 ? 7.424 6.887 -32.857 1.00 88.00 87 ASN A C 1
ATOM 688 O O . ASN A 1 87 ? 6.345 7.477 -32.789 1.00 88.00 87 ASN A O 1
ATOM 692 N N . ASP A 1 88 ? 7.502 5.561 -32.712 1.00 90.69 88 ASP A N 1
ATOM 693 C CA . ASP A 1 88 ? 6.364 4.695 -32.421 1.00 90.69 88 ASP A CA 1
ATOM 694 C C . ASP A 1 88 ? 6.137 4.525 -30.909 1.00 90.69 88 ASP A C 1
ATOM 696 O O . ASP A 1 88 ? 7.072 4.508 -30.110 1.00 90.69 88 ASP A O 1
ATOM 700 N N . LEU A 1 89 ? 4.870 4.365 -30.515 1.00 89.50 89 LEU A N 1
ATOM 701 C CA . LEU A 1 89 ? 4.491 3.901 -29.181 1.00 89.50 89 LEU A CA 1
ATOM 702 C C . LEU A 1 89 ? 4.129 2.416 -29.263 1.00 89.50 89 LEU A C 1
ATOM 704 O O . LEU A 1 89 ? 3.195 2.029 -29.971 1.00 89.50 89 LEU A O 1
ATOM 708 N N . LYS A 1 90 ? 4.854 1.581 -28.524 1.00 90.00 90 LYS A N 1
ATOM 709 C CA . LYS A 1 90 ? 4.597 0.146 -28.397 1.00 90.00 90 LYS A CA 1
ATOM 710 C C . LYS A 1 90 ? 4.208 -0.193 -26.971 1.00 90.00 90 LYS A C 1
ATOM 712 O O . LYS A 1 90 ? 4.718 0.388 -26.020 1.00 90.00 90 LYS A O 1
ATOM 717 N N . VAL A 1 91 ? 3.296 -1.149 -26.838 1.00 88.88 91 VAL A N 1
ATOM 718 C CA . VAL A 1 91 ? 2.784 -1.598 -25.544 1.00 88.88 91 VAL A CA 1
ATOM 719 C C . VAL A 1 91 ? 2.848 -3.114 -25.501 1.00 88.88 91 VAL A C 1
ATOM 721 O O . VAL A 1 91 ? 2.331 -3.777 -26.401 1.00 88.88 91 VAL A O 1
ATOM 724 N N . MET A 1 92 ? 3.451 -3.665 -24.450 1.00 88.00 92 MET A N 1
ATOM 725 C CA . MET A 1 92 ? 3.361 -5.091 -24.138 1.00 88.00 92 MET A CA 1
ATOM 726 C C . MET A 1 92 ? 2.763 -5.282 -22.749 1.00 88.00 92 MET A C 1
ATOM 728 O O . MET A 1 92 ? 3.015 -4.494 -21.838 1.00 88.00 92 MET A O 1
ATOM 732 N N . LYS A 1 93 ? 1.990 -6.351 -22.560 1.00 86.75 93 LYS A N 1
ATOM 733 C CA . LYS A 1 93 ? 1.465 -6.698 -21.241 1.00 86.75 93 LYS A CA 1
ATOM 734 C C . LYS A 1 93 ? 2.449 -7.616 -20.530 1.00 86.75 93 LYS A C 1
ATOM 736 O O . LYS A 1 93 ? 2.701 -8.721 -21.006 1.00 86.75 93 LYS A O 1
ATOM 741 N N . LEU A 1 94 ? 2.973 -7.187 -19.391 1.00 86.06 94 LEU A N 1
ATOM 742 C CA . LEU A 1 94 ? 3.843 -7.995 -18.547 1.00 86.06 94 LEU A CA 1
ATOM 743 C C . LEU A 1 94 ? 2.984 -8.966 -17.730 1.00 86.06 94 LEU A C 1
ATOM 745 O O . LEU A 1 94 ? 2.028 -8.576 -17.064 1.00 86.06 94 LEU A O 1
ATOM 749 N N . ILE A 1 95 ? 3.316 -10.254 -17.779 1.00 80.75 95 ILE A N 1
ATOM 750 C CA . ILE A 1 95 ? 2.765 -11.252 -16.866 1.00 80.75 95 ILE A CA 1
ATOM 751 C C . ILE A 1 95 ? 3.715 -11.316 -15.683 1.00 80.75 95 ILE A C 1
ATOM 753 O O . ILE A 1 95 ? 4.750 -11.986 -15.738 1.00 80.75 95 ILE A O 1
ATOM 757 N N . ASN A 1 96 ? 3.340 -10.671 -14.582 1.00 69.56 96 ASN A N 1
ATOM 758 C CA . ASN A 1 96 ? 4.064 -10.864 -13.344 1.00 69.56 96 ASN A CA 1
ATOM 759 C C . ASN A 1 96 ? 3.526 -12.111 -12.611 1.00 69.56 96 ASN A C 1
ATOM 761 O O . ASN A 1 96 ? 2.399 -12.097 -12.120 1.00 69.56 96 ASN A O 1
ATOM 765 N N . PRO A 1 97 ? 4.287 -13.216 -12.484 1.00 55.00 97 PRO A N 1
ATOM 766 C CA . PRO A 1 97 ? 3.866 -14.328 -11.638 1.00 55.00 97 PRO A CA 1
ATOM 767 C C . PRO A 1 97 ? 3.774 -13.935 -10.153 1.00 55.00 97 PRO A C 1
ATOM 769 O O . PRO A 1 97 ? 3.062 -14.612 -9.419 1.00 55.00 97 PRO A O 1
ATOM 772 N N . SER A 1 98 ? 4.421 -12.845 -9.715 1.00 53.25 98 SER A N 1
ATOM 773 C CA . SER A 1 98 ? 4.228 -12.271 -8.373 1.00 53.25 98 SER A CA 1
ATOM 774 C C . SER A 1 98 ? 2.793 -11.754 -8.177 1.00 53.25 98 SER A C 1
ATOM 776 O O . SER A 1 98 ? 2.227 -11.918 -7.101 1.00 53.25 98 SER A O 1
ATOM 778 N N . GLU A 1 99 ? 2.159 -11.223 -9.232 1.00 51.53 99 GLU A N 1
ATOM 779 C CA . GLU A 1 99 ? 0.739 -10.828 -9.227 1.00 51.53 99 GLU A CA 1
ATOM 780 C C . GLU A 1 99 ? -0.209 -12.041 -9.233 1.00 51.53 99 GLU A C 1
ATOM 782 O O . GLU A 1 99 ? -1.387 -11.908 -8.908 1.00 51.53 99 GLU A O 1
ATOM 787 N N . ARG A 1 100 ? 0.283 -13.262 -9.517 1.00 48.25 100 ARG A N 1
ATOM 788 C CA . ARG A 1 100 ? -0.499 -14.508 -9.362 1.00 48.25 100 ARG A CA 1
ATOM 789 C C . ARG A 1 100 ? -0.680 -14.929 -7.901 1.00 48.25 100 ARG A C 1
ATOM 791 O O . ARG A 1 100 ? -0.997 -16.088 -7.638 1.00 48.25 100 ARG A O 1
ATOM 798 N N . GLN A 1 101 ? -0.522 -14.016 -6.947 1.00 47.59 101 GLN A N 1
ATOM 799 C CA . GLN A 1 101 ? -1.109 -14.170 -5.625 1.00 47.59 101 GLN A CA 1
ATOM 800 C C . GLN A 1 101 ? -2.354 -13.282 -5.481 1.00 47.59 101 GLN A C 1
ATOM 802 O O . GLN A 1 101 ? -2.299 -12.250 -4.816 1.00 47.59 101 GLN A O 1
ATOM 807 N N . PRO A 1 102 ? -3.536 -13.736 -5.944 1.00 45.97 102 PRO A N 1
ATOM 808 C CA . PRO A 1 102 ? -4.806 -13.223 -5.424 1.00 45.97 102 PRO A CA 1
ATOM 809 C C . PRO A 1 102 ? -4.981 -13.490 -3.908 1.00 45.97 102 PRO A C 1
ATOM 811 O O . PRO A 1 102 ? -5.969 -13.071 -3.314 1.00 45.97 102 PRO A O 1
ATOM 814 N N . GLY A 1 103 ? -4.020 -14.156 -3.251 1.00 44.22 103 GLY A N 1
ATOM 815 C CA . GLY A 1 103 ? -4.018 -14.418 -1.813 1.00 44.22 103 GLY A CA 1
ATOM 81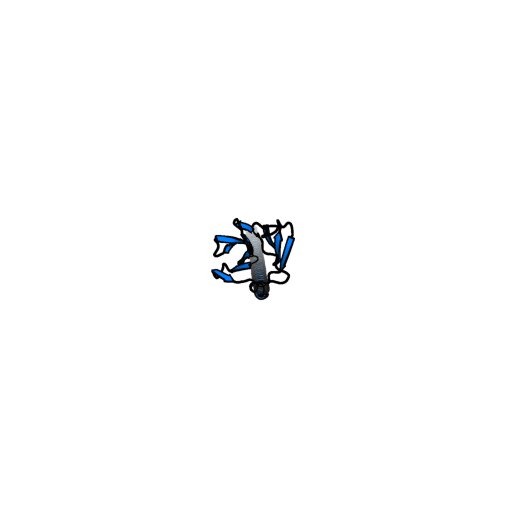6 C C . GLY A 1 103 ? -3.629 -13.225 -0.935 1.00 44.22 103 GLY A C 1
ATOM 817 O O . GLY A 1 103 ? -4.197 -13.094 0.141 1.00 44.22 103 GLY A O 1
ATOM 818 N N . ALA A 1 104 ? -2.732 -12.333 -1.374 1.00 46.75 104 ALA A N 1
ATOM 819 C CA . ALA A 1 104 ? -2.273 -11.213 -0.538 1.00 46.75 104 ALA A CA 1
ATOM 820 C C . ALA A 1 104 ? -3.336 -10.106 -0.382 1.00 46.75 104 ALA A C 1
ATOM 822 O O . ALA A 1 104 ? -3.397 -9.428 0.639 1.00 46.75 104 ALA A O 1
ATOM 823 N N . SER A 1 105 ? -4.223 -9.953 -1.370 1.00 51.88 105 SER A N 1
ATOM 824 C CA . SER A 1 105 ? -5.335 -8.995 -1.310 1.00 51.88 105 SER A CA 1
ATOM 825 C C . SER A 1 105 ? -6.437 -9.452 -0.343 1.00 51.88 105 SER A C 1
ATOM 827 O O . SER A 1 105 ? -6.956 -8.650 0.436 1.00 51.88 105 SER A O 1
ATOM 829 N N . LEU A 1 106 ? -6.758 -10.750 -0.329 1.00 52.38 106 LEU A N 1
ATOM 830 C CA . LEU A 1 106 ? -7.794 -11.306 0.543 1.00 52.38 106 LEU A CA 1
ATOM 831 C C . LEU A 1 106 ? -7.318 -11.433 1.992 1.00 52.38 106 LEU A C 1
ATOM 833 O O . LEU A 1 106 ? -8.078 -11.118 2.902 1.00 52.38 106 LEU A O 1
ATOM 837 N N . THR A 1 107 ? -6.065 -11.831 2.228 1.00 59.12 107 THR A N 1
ATOM 838 C CA . THR A 1 107 ? -5.512 -11.903 3.589 1.00 59.12 107 THR A CA 1
ATOM 839 C C . THR A 1 107 ? -5.391 -10.520 4.220 1.00 59.12 107 THR A C 1
ATOM 841 O O . THR A 1 107 ? -5.803 -10.354 5.365 1.00 59.12 107 THR A O 1
ATOM 844 N N . CYS A 1 108 ? -4.934 -9.508 3.474 1.00 54.97 108 CYS A N 1
ATOM 845 C CA . CYS A 1 108 ? -4.939 -8.121 3.944 1.00 54.97 108 CYS A CA 1
ATOM 846 C C . CYS A 1 108 ? -6.364 -7.622 4.217 1.00 54.97 108 CYS A C 1
ATOM 848 O O . CYS A 1 108 ? -6.600 -7.007 5.255 1.00 54.97 108 CYS A O 1
ATOM 850 N N . SER A 1 109 ? -7.332 -7.946 3.353 1.00 74.94 109 SER A N 1
ATOM 851 C CA . SER A 1 109 ? -8.739 -7.583 3.575 1.00 74.94 109 SER A CA 1
ATOM 852 C C . SER A 1 109 ? -9.310 -8.229 4.843 1.00 74.94 109 SER A C 1
ATOM 854 O O . SER A 1 109 ? -9.969 -7.559 5.632 1.00 74.94 109 SER A O 1
ATOM 856 N N . ILE A 1 110 ? -9.010 -9.507 5.091 1.00 80.25 110 ILE A N 1
ATOM 857 C CA . ILE A 1 110 ? -9.436 -10.228 6.301 1.00 80.25 110 ILE A CA 1
ATOM 858 C C . ILE A 1 110 ? -8.780 -9.635 7.553 1.00 80.25 110 ILE A C 1
ATOM 860 O O . ILE A 1 110 ? -9.466 -9.427 8.549 1.00 80.25 110 ILE A O 1
ATOM 864 N N . ILE A 1 111 ? -7.483 -9.317 7.509 1.00 81.50 111 ILE A N 1
ATOM 865 C CA . ILE A 1 111 ? -6.770 -8.686 8.631 1.00 81.50 111 ILE A CA 1
ATOM 866 C C . ILE A 1 111 ? -7.384 -7.320 8.958 1.00 81.50 111 ILE A C 1
ATOM 868 O O . ILE A 1 111 ? -7.646 -7.037 10.125 1.00 81.50 111 ILE A O 1
ATOM 872 N N . ILE A 1 112 ? -7.682 -6.501 7.945 1.00 81.88 112 ILE A N 1
ATOM 873 C CA . ILE A 1 112 ? -8.348 -5.204 8.129 1.00 81.88 112 ILE A CA 1
ATOM 874 C C . ILE A 1 112 ? -9.732 -5.394 8.764 1.00 81.88 112 ILE A C 1
ATOM 876 O O . ILE A 1 112 ? -10.059 -4.702 9.726 1.00 81.88 112 ILE A O 1
ATOM 880 N N . ILE A 1 113 ? -10.524 -6.362 8.291 1.00 86.06 113 ILE A N 1
ATOM 881 C CA . ILE A 1 113 ? -11.838 -6.679 8.870 1.00 86.06 113 ILE A CA 1
ATOM 882 C C . ILE A 1 113 ? -11.703 -7.117 10.336 1.00 86.06 113 ILE A C 1
ATOM 884 O O . ILE A 1 113 ? -12.451 -6.634 11.183 1.00 86.06 113 ILE A O 1
ATOM 888 N N . ILE A 1 114 ? -10.735 -7.979 10.661 1.00 89.56 114 ILE A N 1
ATOM 889 C CA . ILE A 1 114 ? -10.473 -8.423 12.039 1.00 89.56 114 ILE A CA 1
ATOM 890 C C . ILE A 1 114 ? -10.097 -7.233 12.927 1.00 89.56 114 ILE A C 1
ATOM 892 O O . ILE A 1 114 ? -10.640 -7.099 14.022 1.00 89.56 114 ILE A O 1
ATOM 896 N N . ILE A 1 115 ? -9.219 -6.342 12.458 1.00 89.62 115 ILE A N 1
ATOM 897 C CA . ILE A 1 115 ? -8.829 -5.130 13.192 1.00 89.62 115 ILE A CA 1
ATOM 898 C C . ILE A 1 115 ? -10.050 -4.239 13.442 1.00 89.62 115 ILE A C 1
ATOM 900 O O . ILE A 1 115 ? -10.253 -3.792 14.569 1.00 89.62 115 ILE A O 1
ATOM 904 N N . ILE A 1 116 ? -10.896 -4.025 12.431 1.00 90.81 116 ILE A N 1
ATOM 905 C CA . ILE A 1 116 ? -12.130 -3.238 12.569 1.00 90.81 116 ILE A CA 1
ATOM 906 C C . ILE A 1 116 ? -13.062 -3.872 13.608 1.00 90.81 116 ILE A C 1
ATOM 908 O O . ILE A 1 116 ? -13.563 -3.167 14.482 1.00 90.81 116 ILE A O 1
ATOM 912 N N . ILE A 1 117 ? -13.259 -5.193 13.567 1.00 94.88 117 ILE A N 1
ATOM 913 C CA . ILE A 1 117 ? -14.082 -5.917 14.546 1.00 94.88 117 ILE A CA 1
ATOM 914 C C . ILE A 1 117 ? -13.517 -5.749 15.961 1.00 94.88 117 ILE A C 1
ATOM 916 O O . ILE A 1 117 ? -14.269 -5.437 16.882 1.00 94.88 117 ILE A O 1
ATOM 920 N N . ILE A 1 118 ? -12.201 -5.896 16.141 1.00 95.00 118 ILE A N 1
ATOM 921 C CA . ILE A 1 118 ? -11.538 -5.709 17.440 1.00 95.00 118 ILE A CA 1
ATOM 922 C C . ILE A 1 118 ? -11.742 -4.278 17.951 1.00 95.00 118 ILE A C 1
ATOM 924 O O . ILE A 1 118 ? -12.102 -4.093 19.113 1.00 95.00 118 ILE A O 1
ATOM 928 N N . ILE A 1 119 ? -11.574 -3.268 17.093 1.00 94.44 119 ILE A N 1
ATOM 929 C CA . ILE A 1 119 ? -11.793 -1.860 17.450 1.00 94.44 119 ILE A CA 1
ATOM 930 C C . ILE A 1 119 ? -13.247 -1.629 17.876 1.00 94.44 119 ILE A C 1
ATOM 932 O O . ILE A 1 119 ? -13.484 -1.008 18.911 1.00 94.44 119 ILE A O 1
ATOM 936 N N . ILE A 1 120 ? -14.220 -2.163 17.133 1.00 95.81 120 ILE A N 1
ATOM 937 C CA . ILE A 1 120 ? -15.645 -2.059 17.479 1.00 95.81 120 ILE A CA 1
ATOM 938 C C . ILE A 1 120 ? -15.915 -2.701 18.843 1.00 95.81 120 ILE A C 1
ATOM 940 O O . ILE A 1 120 ? -16.574 -2.091 19.686 1.00 95.81 120 ILE A O 1
ATOM 944 N N . ILE A 1 121 ? -15.372 -3.895 19.096 1.00 97.31 121 ILE A N 1
ATOM 945 C CA . ILE A 1 121 ? -15.514 -4.578 20.388 1.00 97.31 121 ILE A CA 1
ATOM 946 C C . ILE A 1 121 ? -14.947 -3.705 21.512 1.00 97.31 121 ILE A C 1
ATOM 948 O O . ILE A 1 121 ? -15.638 -3.475 22.498 1.00 97.31 121 ILE A O 1
ATOM 952 N N . ILE A 1 122 ? -13.743 -3.153 21.355 1.00 97.25 122 ILE A N 1
ATOM 953 C CA . ILE A 1 122 ? -13.125 -2.280 22.365 1.00 97.25 122 ILE A CA 1
ATOM 954 C C . ILE A 1 122 ? -13.973 -1.026 22.615 1.00 97.25 122 ILE A C 1
ATOM 956 O O . ILE A 1 122 ? -14.207 -0.652 23.760 1.00 97.25 122 ILE A O 1
ATOM 960 N N . ILE A 1 123 ? -14.469 -0.374 21.562 1.00 96.75 123 ILE A N 1
ATOM 961 C CA . ILE A 1 123 ? -15.301 0.827 21.704 1.00 96.75 123 ILE A CA 1
ATOM 962 C C . ILE A 1 123 ? -16.600 0.489 22.442 1.00 96.75 123 ILE A C 1
ATOM 964 O O . ILE A 1 123 ? -16.977 1.186 23.383 1.00 96.75 123 ILE A O 1
ATOM 968 N N . THR A 1 124 ? -17.271 -0.594 22.049 1.00 97.81 124 THR A N 1
ATOM 969 C CA . THR A 1 124 ? -18.537 -1.009 22.669 1.00 97.81 124 THR A CA 1
ATOM 970 C C . THR A 1 124 ? -18.358 -1.370 24.144 1.00 97.81 124 THR A C 1
ATOM 972 O O . THR A 1 124 ? -19.150 -0.920 24.972 1.00 97.81 124 THR A O 1
ATOM 975 N N . THR A 1 125 ? -17.295 -2.094 24.510 1.00 98.19 125 THR A N 1
ATOM 976 C CA . THR A 1 125 ? -17.010 -2.424 25.915 1.00 98.19 125 THR A CA 1
ATOM 977 C C . THR A 1 125 ? -16.665 -1.181 26.730 1.00 98.19 125 THR A C 1
ATOM 979 O O . THR A 1 125 ? -17.200 -1.018 27.826 1.00 98.19 125 THR A O 1
ATOM 982 N N . CYS A 1 126 ? -15.863 -0.257 26.191 1.00 97.62 126 CYS A N 1
ATOM 983 C CA . CYS A 1 126 ? -15.568 1.027 26.832 1.00 97.62 126 CYS A CA 1
ATOM 984 C C . CYS A 1 126 ? -16.838 1.847 27.107 1.00 97.62 126 CYS A C 1
ATOM 986 O O . CYS A 1 126 ? -16.994 2.384 28.204 1.00 97.62 126 CYS A O 1
ATOM 988 N N . ILE A 1 127 ? -17.765 1.915 26.144 1.00 98.06 127 ILE A N 1
ATOM 989 C CA . ILE A 1 127 ? -19.048 2.616 26.307 1.00 98.06 127 ILE A CA 1
ATOM 990 C C . ILE A 1 127 ? -19.887 1.963 27.410 1.00 98.06 127 ILE A C 1
ATOM 992 O O . ILE A 1 127 ? -20.392 2.663 28.285 1.00 98.06 127 ILE A O 1
ATOM 996 N N . ILE A 1 128 ? -20.003 0.631 27.409 1.00 98.25 128 ILE A N 1
ATOM 997 C CA . ILE A 1 128 ? -20.764 -0.106 28.429 1.00 98.25 128 ILE A CA 1
ATOM 998 C C . ILE A 1 128 ? -20.194 0.158 29.828 1.00 98.25 128 ILE A C 1
ATOM 1000 O O . ILE A 1 128 ? -20.947 0.478 30.746 1.00 98.25 128 ILE A O 1
ATOM 1004 N N . ILE A 1 129 ? -18.869 0.079 29.988 1.00 98.19 129 ILE A N 1
ATOM 1005 C CA . ILE A 1 129 ? -18.199 0.353 31.267 1.00 98.19 129 ILE A CA 1
ATOM 1006 C C . ILE A 1 129 ? -18.478 1.790 31.724 1.00 98.19 129 ILE A C 1
ATOM 1008 O O . ILE A 1 129 ? -18.811 2.009 32.888 1.00 98.19 129 ILE A O 1
ATOM 1012 N N . ASN A 1 130 ? -18.391 2.766 30.816 1.00 97.75 130 ASN A N 1
ATOM 1013 C CA . ASN A 1 130 ? -18.651 4.167 31.139 1.00 97.75 130 ASN A CA 1
ATOM 1014 C C . ASN A 1 130 ? -20.098 4.387 31.619 1.00 97.75 130 ASN A C 1
ATOM 1016 O O . ASN A 1 130 ? -20.313 5.024 32.650 1.00 97.75 130 ASN A O 1
ATOM 1020 N N . ILE A 1 131 ? -21.078 3.781 30.941 1.00 98.38 131 ILE A N 1
ATOM 1021 C CA . ILE A 1 131 ? -22.493 3.837 31.337 1.00 98.38 131 ILE A CA 1
ATOM 1022 C C . ILE A 1 131 ? -22.698 3.234 32.733 1.00 98.38 131 ILE A C 1
ATOM 1024 O O . ILE A 1 131 ? -23.377 3.838 33.563 1.00 98.38 131 ILE A O 1
ATOM 1028 N N . ILE A 1 132 ? -22.091 2.078 33.022 1.00 98.44 132 ILE A N 1
ATOM 1029 C CA . ILE A 1 132 ? -22.185 1.434 34.343 1.00 98.44 132 ILE A CA 1
ATOM 1030 C C . ILE A 1 132 ? -21.633 2.355 35.438 1.00 98.44 132 ILE A C 1
ATOM 1032 O O . ILE A 1 132 ? -22.267 2.512 36.483 1.00 98.44 132 ILE A O 1
ATOM 1036 N N . ILE A 1 133 ? -20.486 2.997 35.195 1.00 98.38 133 ILE A N 1
ATOM 1037 C CA . ILE A 1 133 ? -19.882 3.946 36.140 1.00 98.38 133 ILE A CA 1
ATOM 1038 C C . ILE A 1 133 ? -20.826 5.126 36.403 1.00 98.38 133 ILE A C 1
ATOM 1040 O O . ILE A 1 133 ? -21.040 5.486 37.560 1.00 98.38 133 ILE A O 1
ATOM 1044 N N . ILE A 1 134 ? -21.430 5.701 35.358 1.00 98.44 134 ILE A N 1
ATOM 1045 C CA . ILE A 1 134 ? -22.386 6.810 35.496 1.00 98.44 134 ILE A CA 1
ATOM 1046 C C . ILE A 1 134 ? -23.597 6.386 36.337 1.00 98.44 134 ILE A C 1
ATOM 1048 O O . ILE A 1 134 ? -23.989 7.111 37.251 1.00 98.44 134 ILE A O 1
ATOM 1052 N N . ILE A 1 135 ? -24.167 5.206 36.074 1.00 98.38 135 ILE A N 1
ATOM 1053 C CA . ILE A 1 135 ? -25.309 4.682 36.836 1.00 98.38 135 ILE A CA 1
ATOM 1054 C C . ILE A 1 135 ? -24.942 4.504 38.315 1.00 98.38 135 ILE A C 1
ATOM 1056 O O . ILE A 1 135 ? -25.708 4.909 39.190 1.00 98.38 135 ILE A O 1
ATOM 1060 N N . LEU A 1 136 ? -23.763 3.946 38.607 1.00 98.31 136 LEU A N 1
ATOM 1061 C CA . LEU A 1 136 ? -23.300 3.746 39.980 1.00 98.31 136 LEU A CA 1
ATOM 1062 C C . LEU A 1 136 ? -23.095 5.078 40.719 1.00 98.31 136 LEU A C 1
ATOM 1064 O O . LEU A 1 136 ? -23.491 5.204 41.878 1.00 98.31 136 LEU A O 1
ATOM 1068 N N . LEU A 1 137 ? -22.523 6.081 40.047 1.00 98.12 137 LEU A N 1
ATOM 1069 C CA . LEU A 1 137 ? -22.346 7.426 40.602 1.00 98.12 137 LEU A CA 1
ATOM 1070 C C . LEU A 1 137 ? -23.689 8.104 40.898 1.00 98.12 137 LEU A C 1
ATOM 1072 O O . LEU A 1 137 ? -23.851 8.692 41.966 1.00 98.12 137 LEU A O 1
ATOM 1076 N N . LEU A 1 138 ? -24.664 7.989 39.991 1.00 98.19 138 LEU A N 1
ATOM 1077 C CA . LEU A 1 138 ? -26.017 8.515 40.199 1.00 98.19 138 LEU A CA 1
ATOM 1078 C C . LEU A 1 138 ? -26.718 7.830 41.377 1.00 98.19 138 LEU A C 1
ATOM 1080 O O . LEU A 1 138 ? -27.352 8.503 42.189 1.00 98.19 138 LEU A O 1
ATOM 1084 N N . PHE A 1 139 ? -26.571 6.510 41.507 1.00 98.56 139 PHE A N 1
ATOM 1085 C CA . PHE A 1 139 ? -27.118 5.761 42.637 1.00 98.56 139 PHE A CA 1
ATOM 1086 C C . PHE A 1 139 ? -26.489 6.192 43.970 1.00 98.56 139 PHE A C 1
ATOM 1088 O O . PHE A 1 139 ? -27.204 6.431 44.944 1.00 98.56 139 PHE A O 1
ATOM 1095 N N . LEU A 1 140 ? -25.163 6.358 44.011 1.00 98.19 140 LEU A N 1
ATOM 1096 C CA . LEU A 1 140 ? -24.456 6.843 45.197 1.00 98.19 140 LEU A CA 1
ATOM 1097 C C . LEU A 1 140 ? -24.887 8.268 45.577 1.00 98.19 140 LEU A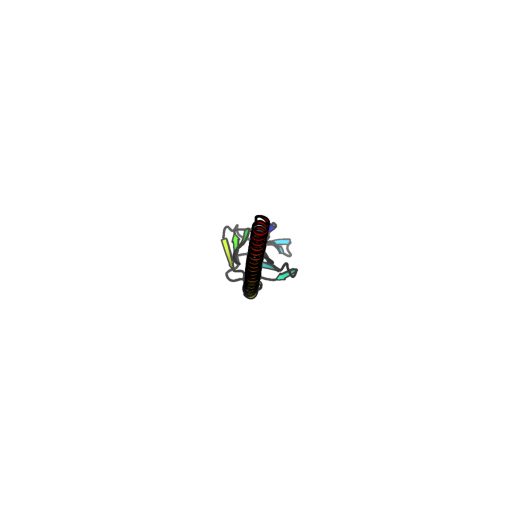 C 1
ATOM 1099 O O . LEU A 1 140 ? -25.107 8.550 46.755 1.00 98.19 140 LEU A O 1
ATOM 1103 N N . LEU A 1 141 ? -25.048 9.153 44.590 1.00 98.19 141 LEU A N 1
ATOM 1104 C CA . LEU A 1 141 ? -25.529 10.518 44.804 1.00 98.19 141 LEU A CA 1
ATOM 1105 C C . LEU A 1 141 ? -26.946 10.527 45.394 1.00 98.19 141 LEU A C 1
ATOM 1107 O O . LEU A 1 141 ? -27.212 11.273 46.337 1.00 98.19 141 LEU A O 1
ATOM 1111 N N . LEU A 1 142 ? -27.840 9.679 44.879 1.00 98.25 142 LEU A N 1
ATOM 1112 C CA . LEU A 1 142 ? -29.197 9.531 45.404 1.00 98.25 142 LEU A CA 1
ATOM 1113 C C . LEU A 1 142 ? -29.190 9.055 46.863 1.00 98.25 142 LEU A C 1
ATOM 1115 O O . LEU A 1 142 ? -29.920 9.603 47.689 1.00 98.25 142 LEU A O 1
ATOM 1119 N N . LEU A 1 143 ? -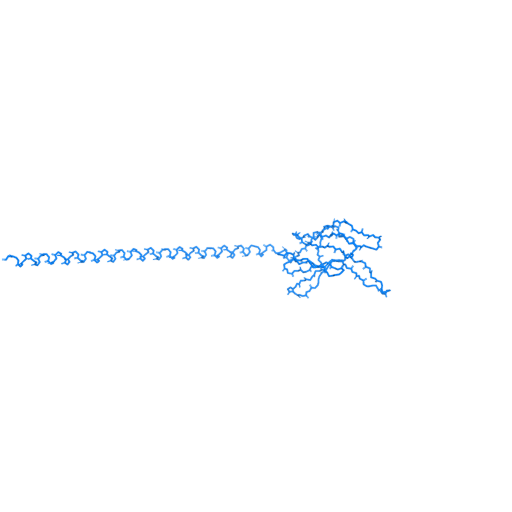28.344 8.075 47.195 1.00 98.31 143 LEU A N 1
ATOM 1120 C CA . LEU A 1 143 ? -28.197 7.583 48.566 1.00 98.31 143 LEU A CA 1
ATOM 1121 C C . LEU A 1 143 ? -27.692 8.685 49.512 1.00 98.31 143 LEU A C 1
ATOM 1123 O O . LEU A 1 143 ? -28.208 8.828 50.620 1.00 98.31 143 LEU A O 1
ATOM 1127 N N . LEU A 1 144 ? -26.725 9.493 49.066 1.00 98.25 144 LEU A N 1
ATOM 1128 C CA . LEU A 1 144 ? -26.198 10.623 49.835 1.00 98.25 144 LEU A CA 1
ATOM 1129 C C . LEU A 1 144 ? -27.265 11.705 50.071 1.00 98.25 144 LEU A C 1
ATOM 1131 O O . LEU A 1 144 ? -27.383 12.215 51.183 1.00 98.25 144 LEU A O 1
ATOM 1135 N N . LEU A 1 145 ? -28.067 12.027 49.050 1.00 98.12 145 LEU A N 1
ATOM 1136 C CA . LEU A 1 145 ? -29.192 12.964 49.159 1.00 98.12 145 LEU A CA 1
ATOM 1137 C C . LEU A 1 145 ? -30.254 12.464 50.146 1.00 98.12 145 LEU A C 1
ATOM 1139 O O . LEU A 1 145 ? -30.739 13.243 50.966 1.00 98.12 145 LEU A O 1
ATOM 1143 N N . LEU A 1 146 ? -30.585 11.169 50.107 1.00 98.19 146 LEU A N 1
ATOM 1144 C CA . LEU A 1 146 ? -31.528 10.558 51.047 1.00 98.19 146 LEU A CA 1
ATOM 1145 C C . LEU A 1 146 ? -31.003 10.611 52.489 1.00 98.19 146 LEU A C 1
ATOM 1147 O O . LEU A 1 146 ? -31.754 10.945 53.404 1.00 98.19 146 LEU A O 1
ATOM 1151 N N . LEU A 1 147 ? -29.712 10.327 52.691 1.00 98.12 147 LEU A N 1
ATOM 1152 C CA . LEU A 1 147 ? -29.064 10.421 54.000 1.00 98.12 147 LEU A CA 1
ATOM 1153 C C . LEU A 1 147 ? -29.076 11.860 54.536 1.00 98.12 147 LEU A C 1
ATOM 1155 O O . LEU A 1 147 ? -29.390 12.076 55.705 1.00 98.12 147 LEU A O 1
ATOM 1159 N N . LEU A 1 148 ? -28.772 12.844 53.684 1.00 98.12 148 LEU A N 1
ATOM 1160 C CA . LEU A 1 148 ? -28.816 14.262 54.043 1.00 98.12 148 LEU A CA 1
ATOM 1161 C C . LEU A 1 148 ? -30.235 14.700 54.430 1.00 98.12 148 LEU A C 1
ATOM 1163 O O . LEU A 1 148 ? -30.409 15.404 55.423 1.00 98.12 148 LEU A O 1
ATOM 1167 N N . LEU A 1 149 ? -31.247 14.256 53.680 1.00 98.00 149 LEU A N 1
ATOM 1168 C CA . LEU A 1 149 ? -32.651 14.528 53.985 1.00 98.00 149 LEU A CA 1
ATOM 1169 C C . LEU A 1 149 ? -33.058 13.925 55.336 1.00 98.00 149 LEU A C 1
ATOM 1171 O O . LEU A 1 149 ? -33.709 14.598 56.134 1.00 98.00 149 LEU A O 1
ATOM 1175 N N . LEU A 1 150 ? -32.646 12.684 55.616 1.00 97.94 150 LEU A N 1
ATOM 1176 C CA . LEU A 1 150 ? -32.898 12.027 56.899 1.00 97.94 150 LEU A CA 1
ATOM 1177 C C . LEU A 1 150 ? -32.235 12.783 58.060 1.00 97.94 150 LEU A C 1
ATOM 1179 O O . LEU A 1 150 ? -32.863 12.983 59.097 1.00 97.94 150 LEU A O 1
ATOM 1183 N N . LEU A 1 151 ? -30.991 13.238 57.878 1.00 97.81 151 LEU A N 1
ATOM 1184 C CA . LEU A 1 151 ? -30.271 14.032 58.874 1.00 97.81 151 LEU A CA 1
ATOM 1185 C C . LEU A 1 151 ? -30.962 15.379 59.132 1.00 97.81 151 LEU A C 1
ATOM 1187 O O . LEU A 1 151 ? -31.097 15.785 60.285 1.00 97.81 151 LEU A O 1
ATOM 1191 N N . LEU A 1 152 ? -31.432 16.054 58.078 1.00 97.62 152 LEU A N 1
ATOM 1192 C CA . LEU A 1 152 ? -32.179 17.309 58.195 1.00 97.62 152 LEU A CA 1
ATOM 1193 C C . LEU A 1 152 ? -33.507 17.107 58.938 1.00 97.62 152 LEU A C 1
ATOM 1195 O O . LEU A 1 152 ? -33.854 17.911 59.800 1.00 97.62 152 LEU A O 1
ATOM 1199 N N . LEU A 1 153 ? -34.231 16.023 58.640 1.00 97.31 153 LEU A N 1
ATOM 1200 C CA . LEU A 1 153 ? -35.472 15.673 59.331 1.00 97.31 153 LEU A CA 1
ATOM 1201 C C . LEU A 1 153 ? -35.226 15.378 60.818 1.00 97.31 153 LEU A C 1
ATOM 1203 O O . LEU A 1 153 ? -35.984 15.840 61.667 1.00 97.31 153 LEU A O 1
ATOM 1207 N N . LEU A 1 154 ? -34.151 14.651 61.138 1.00 96.94 154 LEU A N 1
ATOM 1208 C CA . LEU A 1 154 ? -33.745 14.379 62.518 1.00 96.94 154 LEU A CA 1
ATOM 1209 C C . LEU A 1 154 ? -33.402 15.674 63.268 1.00 96.94 154 LEU A C 1
ATOM 1211 O O . LEU A 1 154 ? -33.830 15.853 64.407 1.00 96.94 154 LEU A O 1
ATOM 1215 N N . LEU A 1 155 ? -32.667 16.590 62.629 1.00 96.56 155 LEU A N 1
ATOM 1216 C CA . LEU A 1 155 ? -32.342 17.899 63.197 1.00 96.56 155 LEU A CA 1
ATOM 1217 C C . LEU A 1 155 ? -33.607 18.727 63.464 1.00 96.56 155 LEU A C 1
ATOM 1219 O O . LEU A 1 155 ? -33.723 19.337 64.524 1.00 96.56 155 LEU A O 1
ATOM 1223 N N . LEU A 1 156 ? -34.566 18.723 62.533 1.00 96.19 156 LEU A N 1
ATOM 1224 C CA . LEU A 1 156 ? -35.850 19.406 62.699 1.00 96.19 156 LEU A CA 1
ATOM 1225 C C . LEU A 1 156 ? -36.655 18.824 63.871 1.00 96.19 156 LEU A C 1
ATOM 1227 O O . LEU A 1 156 ? -37.198 19.581 64.670 1.00 96.19 156 LEU A O 1
ATOM 1231 N N . LEU A 1 157 ? -36.703 17.494 64.000 1.00 95.69 157 LEU A N 1
ATOM 1232 C CA . LEU A 1 157 ? -37.379 16.822 65.113 1.00 95.69 157 LEU A CA 1
ATOM 1233 C C . LEU A 1 157 ? -36.741 17.180 66.463 1.00 95.69 157 LEU A C 1
ATOM 1235 O O . LEU A 1 157 ? -37.456 17.462 67.420 1.00 95.69 157 LEU A O 1
ATOM 1239 N N . LEU A 1 158 ? -35.405 17.202 66.532 1.00 95.25 158 LEU A N 1
ATOM 1240 C CA . LEU A 1 158 ? -34.676 17.628 67.728 1.00 95.25 158 LEU A CA 1
ATOM 1241 C C . LEU A 1 158 ? -34.998 19.083 68.086 1.00 95.25 158 LEU A C 1
ATOM 1243 O O . LEU A 1 158 ? -35.286 19.360 69.242 1.00 95.25 158 LEU A O 1
ATOM 1247 N N . LEU A 1 159 ? -35.002 19.999 67.113 1.00 94.50 159 LEU A N 1
ATOM 1248 C CA . LEU A 1 159 ? -35.366 21.400 67.352 1.00 94.50 159 LEU A CA 1
ATOM 1249 C C . LEU A 1 159 ? -36.789 21.542 67.907 1.00 94.50 159 LEU A C 1
ATOM 1251 O O . LEU A 1 159 ? -36.985 22.322 68.830 1.00 94.50 159 LEU A O 1
ATOM 1255 N N . LEU A 1 160 ? -37.758 20.773 67.397 1.00 93.56 160 LEU A N 1
ATOM 1256 C CA . LEU A 1 160 ? -39.126 20.766 67.928 1.00 93.56 160 LEU A CA 1
ATOM 1257 C C . LEU A 1 160 ? -39.179 20.268 69.382 1.00 93.56 160 LEU A C 1
ATOM 1259 O O . LEU A 1 160 ? -39.846 20.887 70.198 1.00 93.56 160 LEU A O 1
ATOM 1263 N N . LEU A 1 161 ? -38.419 19.222 69.726 1.00 92.44 161 LEU A N 1
ATOM 1264 C CA . LEU A 1 161 ? -38.309 18.701 71.099 1.00 92.44 161 LEU A CA 1
ATOM 1265 C C . LEU A 1 161 ? -37.678 19.685 72.102 1.00 92.44 161 LEU A C 1
ATOM 1267 O O . LEU A 1 161 ? -37.888 19.520 73.298 1.00 92.44 161 LEU A O 1
ATOM 1271 N N . PHE A 1 162 ? -36.878 20.655 71.645 1.00 90.31 162 PHE A N 1
ATOM 1272 C CA . PHE A 1 162 ? -36.240 21.670 72.501 1.00 90.31 162 PHE A CA 1
ATOM 1273 C C . PHE A 1 162 ? -37.009 23.002 72.567 1.00 90.31 162 PHE A C 1
ATOM 1275 O O . PHE A 1 162 ? -36.604 23.886 73.322 1.00 90.31 162 PHE A O 1
ATOM 1282 N N . ILE A 1 163 ? -38.053 23.185 71.749 1.00 83.44 163 ILE A N 1
ATOM 1283 C CA . ILE A 1 163 ? -38.877 24.407 71.718 1.00 83.44 163 ILE A CA 1
ATOM 1284 C C . ILE A 1 163 ? -40.097 24.307 72.661 1.00 83.44 163 ILE A C 1
ATOM 1286 O O . ILE A 1 163 ? -40.651 25.348 73.018 1.00 83.44 163 ILE A O 1
ATOM 1290 N N . ASP A 1 164 ? -40.458 23.099 73.107 1.00 56.25 164 ASP A N 1
ATOM 1291 C CA . ASP A 1 164 ? -41.445 22.832 74.172 1.00 56.25 164 ASP A CA 1
ATOM 1292 C C . ASP A 1 164 ? -40.788 22.753 75.567 1.00 56.25 164 ASP A C 1
ATOM 1294 O O . ASP A 1 164 ? -41.428 23.202 76.550 1.00 56.25 164 ASP A O 1
#

InterPro domains:
  IPR015915 Kelch-type beta-propeller [G3DSA:2.120.10.80] (8-117)
  IPR015915 Kelch-type beta-propeller [SSF117281] (17-94)

Sequence (164 aa):
MEDVYLCDDVTLCDLMEDVYLFGGTTPTEDGTATPSNEIHKLNISRMKWKVPLYVGLPPARRRGHGAFILHSHLYVFGGQNEEEELNDLKVMKLINPSERQPGASLTCSIIIIIIIIIIIIIITTCIIINIIIIILLLFLLLLLLLLLLLLLLLLLLLLLLFID

Organism: NCBI:txid230148